Protein AF-A0A836US71-F1 (afdb_monomer)

Nearest PDB structures (foldseek):
  3jvd-assembly1_B  TM=5.290E-01  e=1.665E-01  Corynebacterium glutamicum
  1hyg-assembly1_A  TM=3.398E-01  e=1.198E-01  Methanocaldococcus jannaschii
  8c31-assembly1_A  TM=4.499E-01  e=1.125E+00  Thermus thermophilus HB27
  4ofo-assembly1_A  TM=4.612E-01  e=8.644E-01  Yersinia pestis
  4a5o-assembly2_D  TM=4.886E-01  e=2.480E+00  Pseudomonas aeruginosa PAO1

Structure (mmCIF, N/CA/C/O backbone):
data_AF-A0A836US71-F1
#
_entry.id   AF-A0A836US71-F1
#
loop_
_atom_site.group_PDB
_atom_site.id
_atom_site.type_symbol
_atom_site.label_atom_id
_atom_site.label_alt_id
_atom_site.label_comp_id
_atom_site.label_asym_id
_atom_site.label_entity_id
_atom_site.label_seq_id
_atom_site.pdbx_PDB_ins_code
_atom_site.Cartn_x
_atom_site.Cartn_y
_atom_site.Cartn_z
_atom_site.occupancy
_atom_site.B_iso_or_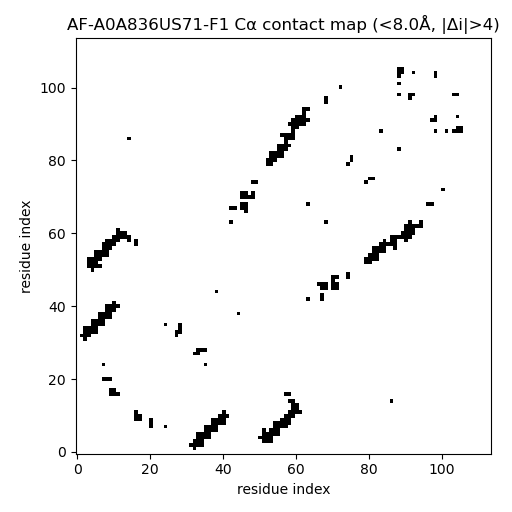equiv
_atom_site.auth_seq_id
_atom_site.auth_comp_id
_atom_site.auth_asym_id
_atom_site.auth_atom_id
_atom_site.pdbx_PDB_model_num
ATOM 1 N N . MET A 1 1 ? -22.535 -10.201 8.935 1.00 73.50 1 MET A N 1
ATOM 2 C CA . MET A 1 1 ? -21.265 -9.860 9.618 1.00 73.50 1 MET A CA 1
ATOM 3 C C . MET A 1 1 ? -20.934 -8.416 9.272 1.00 73.50 1 MET A C 1
ATOM 5 O O . MET A 1 1 ? -21.464 -7.938 8.276 1.00 73.50 1 MET A O 1
ATOM 9 N N . ALA A 1 2 ? -20.143 -7.710 10.081 1.00 91.62 2 ALA A N 1
ATOM 10 C CA . ALA A 1 2 ? -19.652 -6.391 9.674 1.00 91.62 2 ALA A CA 1
ATOM 11 C C . ALA A 1 2 ? -18.753 -6.539 8.432 1.00 91.62 2 ALA A C 1
ATOM 13 O O . ALA A 1 2 ? -18.036 -7.536 8.326 1.00 91.62 2 ALA A O 1
ATOM 14 N N . LYS A 1 3 ? -18.834 -5.591 7.489 1.00 97.19 3 LYS A N 1
ATOM 15 C CA . LYS A 1 3 ? -17.946 -5.553 6.317 1.00 97.19 3 LYS A CA 1
ATOM 16 C C . LYS A 1 3 ? -16.522 -5.201 6.758 1.00 97.19 3 LYS A C 1
ATOM 18 O O . LYS A 1 3 ? -16.352 -4.451 7.714 1.00 97.19 3 LYS A O 1
ATOM 23 N N . VAL A 1 4 ? -15.519 -5.729 6.062 1.00 98.25 4 VAL A N 1
ATOM 24 C CA . VAL A 1 4 ? -14.099 -5.453 6.337 1.00 98.25 4 VAL A CA 1
ATOM 25 C C . VAL A 1 4 ? -13.740 -4.083 5.765 1.00 98.25 4 VAL A C 1
ATOM 27 O O . VAL A 1 4 ? -13.843 -3.890 4.547 1.00 98.25 4 VAL A O 1
ATOM 30 N N . LYS A 1 5 ? -13.316 -3.131 6.608 1.00 98.62 5 LYS A N 1
ATOM 31 C CA . LYS A 1 5 ? -12.938 -1.794 6.132 1.00 98.62 5 LYS A CA 1
ATOM 32 C C . LYS A 1 5 ? -11.579 -1.866 5.437 1.00 98.62 5 LYS A C 1
ATOM 34 O O . LYS A 1 5 ? -10.580 -2.235 6.050 1.00 98.62 5 LYS A O 1
ATOM 39 N N . THR A 1 6 ? -11.534 -1.547 4.150 1.00 98.88 6 THR A N 1
ATOM 40 C CA . THR A 1 6 ? -10.381 -1.825 3.286 1.00 98.88 6 THR A CA 1
ATOM 41 C C . THR A 1 6 ? -9.955 -0.580 2.527 1.00 98.88 6 THR A C 1
ATOM 43 O O . THR A 1 6 ? -10.774 0.046 1.857 1.00 98.88 6 THR A O 1
ATOM 46 N N . LEU A 1 7 ? -8.666 -0.253 2.594 1.00 98.88 7 LEU A N 1
ATOM 47 C CA . LEU A 1 7 ? -8.058 0.768 1.747 1.00 9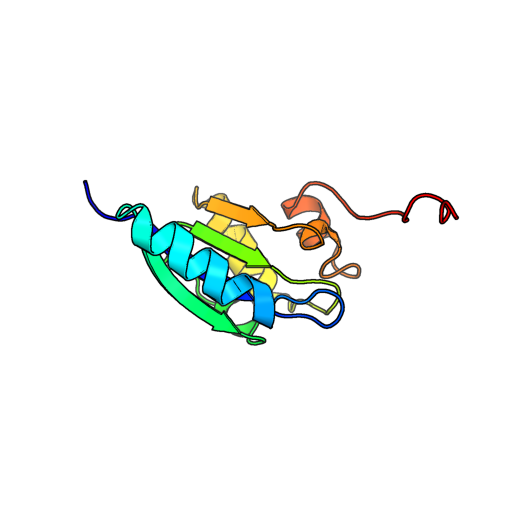8.88 7 LEU A CA 1
ATOM 48 C C . LEU A 1 7 ? -7.444 0.103 0.516 1.00 98.88 7 LEU A C 1
ATOM 50 O O . LEU A 1 7 ? -6.580 -0.767 0.644 1.00 98.88 7 LEU A O 1
ATOM 54 N N . VAL A 1 8 ? -7.864 0.522 -0.675 1.00 98.75 8 VAL A N 1
ATOM 55 C CA . VAL A 1 8 ? -7.261 0.101 -1.943 1.00 98.75 8 VAL A CA 1
ATOM 56 C C . VAL A 1 8 ? -6.327 1.201 -2.433 1.00 98.75 8 VAL A C 1
ATOM 58 O O . VAL A 1 8 ? -6.773 2.246 -2.905 1.00 98.75 8 VAL A O 1
ATOM 61 N N . PHE A 1 9 ? -5.025 0.956 -2.339 1.00 98.75 9 PHE A N 1
ATOM 62 C CA . PHE A 1 9 ? -3.972 1.881 -2.739 1.00 98.75 9 PHE A CA 1
ATOM 63 C C . PHE A 1 9 ? -3.459 1.538 -4.140 1.00 98.75 9 PHE A C 1
ATOM 65 O O . PHE A 1 9 ? -3.018 0.410 -4.381 1.00 98.75 9 PHE A O 1
ATOM 72 N N . GLY A 1 10 ? -3.469 2.520 -5.040 1.00 98.38 10 GLY A N 1
ATOM 73 C CA . GLY A 1 10 ? -2.785 2.461 -6.332 1.00 98.38 10 GLY A CA 1
ATOM 74 C C . GLY A 1 10 ? -1.722 3.552 -6.438 1.00 98.38 10 GLY A C 1
ATOM 75 O O . GLY A 1 10 ? -1.962 4.683 -6.033 1.00 98.38 10 GLY A O 1
ATOM 76 N N . GLY A 1 11 ? -0.544 3.241 -6.962 1.00 97.75 11 GLY A N 1
ATOM 77 C CA . GLY A 1 11 ? 0.450 4.268 -7.261 1.00 97.75 11 GLY A CA 1
ATOM 78 C C . GLY A 1 11 ? 1.741 3.719 -7.856 1.00 97.75 11 GLY A C 1
ATOM 79 O O . GLY A 1 11 ? 1.893 2.510 -8.054 1.00 97.75 11 GLY A O 1
ATOM 80 N N . GLY A 1 12 ? 2.702 4.609 -8.065 1.00 95.38 12 GLY A N 1
ATOM 81 C CA . GLY A 1 12 ? 4.034 4.262 -8.536 1.00 95.38 12 GLY A CA 1
ATOM 82 C C . GLY A 1 12 ? 4.125 4.164 -10.058 1.00 95.38 12 GLY A C 1
ATOM 83 O O . GLY A 1 12 ? 3.136 4.111 -10.784 1.00 95.38 12 GLY A O 1
ATOM 84 N N . GLU A 1 13 ? 5.360 4.152 -10.553 1.00 91.31 13 GLU A N 1
ATOM 85 C CA . GLU A 1 13 ? 5.644 4.547 -11.941 1.00 91.31 13 GLU A CA 1
ATOM 86 C C . GLU A 1 13 ? 5.626 3.396 -12.959 1.00 91.31 13 GLU A C 1
ATOM 88 O O . GLU A 1 13 ? 5.569 3.634 -14.163 1.00 91.31 13 GLU A O 1
ATOM 93 N N . ILE A 1 14 ? 5.740 2.145 -12.504 1.00 94.81 14 ILE A N 1
ATOM 94 C CA . ILE A 1 14 ? 6.105 1.022 -13.387 1.00 94.81 14 ILE A CA 1
ATOM 95 C C . ILE A 1 14 ? 4.895 0.243 -13.906 1.00 94.81 14 ILE A C 1
ATOM 97 O O . ILE A 1 14 ? 4.878 -0.160 -15.069 1.00 94.81 14 ILE A O 1
ATOM 101 N N . HIS A 1 15 ? 3.904 -0.015 -13.053 1.00 95.12 15 HIS A N 1
ATOM 102 C CA . HIS A 1 15 ? 2.761 -0.862 -13.393 1.00 95.12 15 HIS A CA 1
ATOM 103 C C . HIS A 1 15 ? 1.476 -0.051 -13.495 1.00 95.12 15 HIS A C 1
ATOM 105 O O . HIS A 1 15 ? 1.290 0.924 -12.774 1.00 95.12 15 HIS A O 1
ATOM 111 N N . ASP A 1 16 ? 0.576 -0.492 -14.377 1.00 96.69 16 ASP A N 1
ATOM 112 C CA . ASP A 1 16 ? -0.721 0.140 -14.631 1.00 96.69 16 ASP A CA 1
ATOM 113 C C . ASP A 1 16 ? -1.695 -0.070 -13.459 1.00 96.69 16 ASP A C 1
ATOM 115 O O . ASP A 1 16 ? -2.675 -0.812 -13.532 1.00 96.69 16 ASP A O 1
ATOM 119 N N . TRP A 1 17 ? -1.413 0.560 -12.322 1.00 97.00 17 TRP A N 1
ATOM 120 C CA . TRP A 1 17 ? -2.306 0.538 -11.173 1.00 97.00 17 TRP A CA 1
ATOM 121 C C . TRP A 1 17 ? -3.619 1.265 -11.475 1.00 97.00 17 TRP A C 1
ATOM 123 O O . TRP A 1 17 ? -4.663 0.834 -10.985 1.00 97.00 17 TRP A O 1
ATOM 133 N N . ALA A 1 18 ? -3.590 2.303 -12.315 1.00 97.31 18 ALA A N 1
ATOM 134 C CA . ALA A 1 18 ? -4.754 3.115 -12.659 1.00 97.31 18 ALA A CA 1
ATOM 135 C C . ALA A 1 18 ? -5.795 2.314 -13.456 1.00 97.31 18 ALA A C 1
ATOM 137 O O . ALA A 1 18 ? -6.993 2.439 -13.209 1.00 97.31 18 ALA A O 1
ATOM 138 N N . GLY A 1 19 ? -5.354 1.434 -14.360 1.00 97.38 19 GLY A N 1
ATOM 139 C CA . GLY A 1 19 ? -6.222 0.507 -15.083 1.00 97.38 19 GLY A CA 1
ATOM 140 C C . GLY A 1 19 ? -6.694 -0.693 -14.251 1.00 97.38 19 GLY A C 1
ATOM 141 O O . GLY A 1 19 ? -7.731 -1.292 -14.561 1.00 97.38 19 GLY A O 1
ATOM 142 N N . ILE A 1 20 ? -5.966 -1.056 -13.189 1.00 97.56 20 ILE A N 1
ATOM 143 C CA . ILE A 1 20 ? -6.273 -2.217 -12.336 1.00 97.56 20 ILE A CA 1
ATOM 144 C C . ILE A 1 20 ? -7.175 -1.860 -11.151 1.00 97.56 20 ILE A C 1
ATOM 146 O O . ILE A 1 20 ? -8.087 -2.629 -10.838 1.00 97.56 20 ILE A O 1
ATOM 150 N N . GLN A 1 21 ? -6.968 -0.714 -10.499 1.00 98.19 21 GLN A N 1
ATOM 151 C CA . GLN A 1 21 ? -7.697 -0.340 -9.284 1.00 98.19 21 GLN A CA 1
ATOM 152 C C . GLN A 1 21 ? -9.227 -0.328 -9.477 1.00 98.19 21 GLN A C 1
ATOM 154 O O . GLN A 1 21 ? -9.905 -0.924 -8.639 1.00 98.19 21 GLN A O 1
ATOM 159 N N . PRO A 1 22 ? -9.806 0.224 -10.567 1.00 98.38 22 PRO A N 1
ATOM 160 C CA . PRO A 1 22 ? -11.255 0.187 -10.774 1.00 98.38 22 PRO A CA 1
ATOM 161 C C . PRO A 1 22 ? -11.812 -1.238 -10.866 1.00 98.38 22 PRO A C 1
ATOM 163 O O . PRO A 1 22 ? -12.852 -1.530 -10.284 1.00 98.38 22 PRO A O 1
ATOM 166 N N . LYS A 1 23 ? -11.090 -2.151 -11.529 1.00 98.19 23 LYS A N 1
ATOM 167 C CA . LYS A 1 23 ? -11.492 -3.562 -11.667 1.00 98.19 23 LYS A CA 1
ATOM 168 C C . LYS A 1 23 ? -11.438 -4.296 -10.331 1.00 98.19 23 LYS A C 1
ATOM 170 O O . LYS A 1 23 ? -12.290 -5.134 -10.036 1.00 98.19 23 LYS A O 1
ATOM 175 N N . LEU A 1 24 ? -10.435 -3.978 -9.515 1.00 97.62 24 LEU A N 1
ATOM 176 C CA . LEU A 1 24 ? -10.313 -4.511 -8.165 1.00 97.62 24 LEU A CA 1
ATOM 177 C C . LEU A 1 24 ? -11.470 -4.025 -7.280 1.00 97.62 24 LEU A C 1
ATOM 179 O O . LEU A 1 24 ? -12.097 -4.838 -6.607 1.00 97.62 24 LEU A O 1
ATOM 183 N N . VAL A 1 25 ? -11.788 -2.729 -7.327 1.00 98.44 25 VAL A N 1
ATOM 184 C CA . VAL A 1 25 ? -12.917 -2.140 -6.591 1.00 98.44 25 VAL A CA 1
ATOM 185 C C . VAL A 1 25 ? -14.243 -2.756 -7.031 1.00 98.44 25 VAL A C 1
ATOM 187 O O . VAL A 1 25 ? -15.035 -3.141 -6.175 1.00 98.44 25 VAL A O 1
ATOM 190 N N . GLU A 1 26 ? -14.477 -2.915 -8.336 1.00 98.50 26 GLU A N 1
ATOM 191 C CA . GLU A 1 26 ? -15.672 -3.576 -8.874 1.00 98.50 26 GLU A CA 1
ATOM 192 C C . GLU A 1 26 ? -15.801 -5.009 -8.340 1.00 98.50 26 GLU A C 1
ATOM 194 O O . GLU A 1 26 ? -16.840 -5.386 -7.794 1.00 98.50 26 GLU A O 1
ATOM 199 N N . THR A 1 27 ? -14.713 -5.782 -8.413 1.00 98.06 27 THR A N 1
ATOM 200 C CA . THR A 1 27 ? -14.672 -7.174 -7.943 1.00 98.06 27 THR A CA 1
ATOM 201 C C . THR A 1 27 ? -14.959 -7.276 -6.442 1.00 98.06 27 THR A C 1
ATOM 203 O O . THR A 1 27 ? -15.770 -8.097 -6.016 1.00 98.06 27 THR A O 1
ATOM 206 N N . LEU A 1 28 ? -14.317 -6.435 -5.625 1.00 97.88 28 LEU A N 1
ATOM 207 C CA . LEU A 1 28 ? -14.492 -6.442 -4.169 1.00 97.88 28 LEU A CA 1
ATOM 208 C C . LEU A 1 28 ? -15.871 -5.926 -3.746 1.00 97.88 28 LEU A C 1
ATOM 210 O O . LEU A 1 28 ? -16.442 -6.431 -2.780 1.00 97.88 28 LEU A O 1
ATOM 214 N N . THR A 1 29 ? -16.432 -4.969 -4.486 1.00 98.00 29 THR A N 1
ATOM 215 C CA . THR A 1 29 ? -17.799 -4.481 -4.265 1.00 98.00 29 THR A CA 1
ATOM 216 C C . THR A 1 29 ? -18.815 -5.589 -4.533 1.00 98.00 29 THR A C 1
ATOM 218 O O . THR A 1 29 ? -19.711 -5.804 -3.719 1.00 98.00 29 THR A O 1
ATOM 221 N N . ALA A 1 30 ? -18.648 -6.342 -5.626 1.00 98.06 30 ALA A N 1
ATOM 222 C CA . ALA A 1 30 ? -19.533 -7.453 -5.981 1.00 98.06 30 ALA A CA 1
ATOM 223 C C . ALA A 1 30 ? -19.520 -8.596 -4.950 1.00 98.06 30 ALA A C 1
ATOM 225 O O . ALA A 1 30 ? -20.508 -9.316 -4.821 1.00 98.06 30 ALA A O 1
ATOM 226 N N . ALA A 1 31 ? -18.428 -8.755 -4.195 1.00 96.75 31 ALA A N 1
ATOM 227 C CA . ALA A 1 31 ? -18.338 -9.736 -3.115 1.00 96.75 31 ALA A CA 1
ATOM 228 C C . ALA A 1 31 ? -19.168 -9.365 -1.867 1.00 96.75 31 ALA A C 1
ATOM 230 O O . ALA A 1 31 ? -19.344 -10.210 -0.993 1.00 96.75 31 ALA A O 1
ATOM 231 N N . ASP A 1 32 ? -19.635 -8.114 -1.755 1.00 95.62 32 ASP A N 1
ATOM 232 C CA . ASP A 1 32 ? -20.461 -7.576 -0.657 1.00 95.62 32 ASP A CA 1
ATOM 233 C C . ASP A 1 32 ? -19.903 -7.797 0.771 1.00 95.62 32 ASP A C 1
ATOM 235 O O . ASP A 1 32 ? -20.604 -7.671 1.774 1.00 95.62 32 ASP A O 1
ATOM 239 N N . ALA A 1 33 ? -18.607 -8.086 0.887 1.00 97.56 33 ALA A N 1
ATOM 240 C CA . ALA A 1 33 ? -17.925 -8.345 2.157 1.00 97.56 33 ALA A CA 1
ATOM 241 C C . ALA A 1 33 ? -17.057 -7.169 2.637 1.00 97.56 33 ALA A C 1
ATOM 243 O O . ALA A 1 33 ? -16.601 -7.170 3.781 1.00 97.56 33 ALA A O 1
ATOM 244 N N . PHE A 1 34 ? -16.835 -6.166 1.784 1.00 98.31 34 PHE A N 1
ATOM 245 C CA . PHE A 1 34 ? -15.868 -5.095 2.011 1.00 98.31 34 PHE A CA 1
ATOM 246 C C . PHE A 1 34 ? -16.532 -3.716 1.978 1.00 98.31 34 PHE A C 1
ATOM 248 O O . PHE A 1 34 ? -17.436 -3.467 1.180 1.00 98.31 34 PHE A O 1
ATOM 255 N N . ASP A 1 35 ? -16.075 -2.829 2.858 1.00 98.44 35 ASP A N 1
ATOM 256 C CA . ASP A 1 35 ? -16.305 -1.385 2.778 1.00 98.44 35 ASP A CA 1
ATOM 257 C C . ASP A 1 35 ? -15.003 -0.755 2.270 1.00 98.44 35 ASP A C 1
ATOM 259 O O . ASP A 1 35 ? -13.957 -0.922 2.899 1.00 98.44 35 ASP A O 1
ATOM 263 N N . LEU A 1 36 ? -15.047 -0.118 1.102 1.00 98.69 36 LEU A N 1
ATOM 264 C CA . LEU A 1 36 ? -13.865 0.244 0.323 1.00 98.69 36 LEU A CA 1
ATOM 265 C C . LEU A 1 36 ? -13.659 1.756 0.318 1.00 98.69 36 LEU A C 1
ATOM 267 O O . LEU A 1 36 ? -14.537 2.487 -0.130 1.00 98.69 36 LEU A O 1
ATOM 271 N N . ASP A 1 37 ? -12.464 2.192 0.704 1.00 98.75 37 ASP A N 1
ATOM 272 C CA . ASP A 1 37 ? -11.936 3.502 0.323 1.00 98.75 37 ASP A CA 1
ATOM 273 C C . ASP A 1 37 ? -10.792 3.305 -0.681 1.00 98.75 37 ASP A C 1
ATOM 275 O O . ASP A 1 37 ? -10.118 2.269 -0.697 1.00 98.75 37 ASP A O 1
ATOM 279 N N . THR A 1 38 ? -10.557 4.299 -1.532 1.00 98.69 38 THR A N 1
ATOM 280 C CA . THR A 1 38 ? -9.478 4.273 -2.527 1.00 98.69 38 THR A CA 1
ATOM 281 C C . THR A 1 38 ? -8.549 5.455 -2.337 1.00 98.69 38 THR A C 1
ATOM 283 O O . THR A 1 38 ? -9.010 6.572 -2.109 1.00 98.69 38 THR A O 1
ATOM 286 N N . VAL A 1 39 ? -7.254 5.229 -2.527 1.00 98.44 39 VAL A N 1
ATOM 287 C CA . VAL A 1 39 ? -6.245 6.287 -2.598 1.00 98.44 39 VAL A CA 1
ATOM 288 C C . VAL A 1 39 ? -5.336 6.050 -3.800 1.00 98.44 39 VAL A C 1
ATOM 290 O O . VAL A 1 39 ? -5.132 4.905 -4.218 1.00 98.44 39 VAL A O 1
ATOM 293 N N . GLN A 1 40 ? -4.842 7.138 -4.383 1.00 98.12 40 GLN A N 1
ATOM 294 C CA . GLN A 1 40 ? -4.004 7.127 -5.573 1.00 98.12 40 GLN A CA 1
ATOM 295 C C . GLN A 1 40 ? -2.811 8.056 -5.369 1.00 98.12 40 GLN A C 1
ATOM 297 O O . GLN A 1 40 ? -3.023 9.211 -5.014 1.00 98.12 40 GLN A O 1
ATOM 302 N N . GLU A 1 41 ? -1.589 7.561 -5.583 1.00 97.25 41 GLU A N 1
ATOM 303 C CA . GLU A 1 41 ? -0.336 8.349 -5.558 1.00 97.25 41 GLU A CA 1
ATOM 304 C C . GLU A 1 41 ? -0.088 9.172 -4.271 1.00 97.25 41 GLU A C 1
ATOM 306 O O . GLU A 1 41 ? 0.773 10.048 -4.243 1.00 97.25 41 GLU A O 1
ATOM 311 N N . ASP A 1 42 ? -0.809 8.887 -3.182 1.00 97.88 42 ASP A N 1
ATOM 312 C CA . ASP A 1 42 ? -0.704 9.617 -1.917 1.00 97.88 42 ASP A CA 1
ATOM 313 C C . ASP A 1 42 ? -0.244 8.692 -0.788 1.00 97.88 42 ASP A C 1
ATOM 315 O O . ASP A 1 42 ? -1.038 8.096 -0.054 1.00 97.88 42 ASP A O 1
ATOM 319 N N . LEU A 1 43 ? 1.079 8.572 -0.649 1.00 98.38 43 LEU A N 1
ATOM 320 C CA . LEU A 1 43 ? 1.711 7.782 0.407 1.00 98.38 43 LEU A CA 1
ATOM 321 C C . LEU A 1 43 ? 1.426 8.319 1.816 1.00 98.38 43 LEU A C 1
ATOM 323 O O . LEU A 1 43 ? 1.620 7.576 2.780 1.00 98.38 43 LEU A O 1
ATOM 327 N N . ASP A 1 44 ? 0.927 9.549 1.981 1.00 98.44 44 ASP A N 1
ATOM 328 C CA . ASP A 1 44 ? 0.571 10.060 3.306 1.00 98.44 44 ASP A CA 1
ATOM 329 C C . ASP A 1 44 ? -0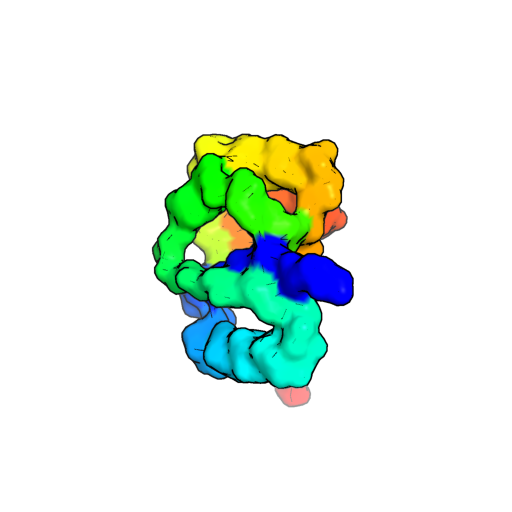.645 9.350 3.904 1.00 98.44 44 ASP A C 1
ATOM 331 O O . ASP A 1 44 ? -0.780 9.308 5.129 1.00 98.44 44 ASP A O 1
ATOM 335 N N . ALA A 1 45 ? -1.439 8.646 3.091 1.00 98.44 45 ALA A N 1
ATOM 336 C CA . ALA A 1 45 ? -2.436 7.706 3.596 1.00 98.44 45 ALA A CA 1
ATOM 337 C C . ALA A 1 45 ? -1.826 6.603 4.486 1.00 98.44 45 ALA A C 1
ATOM 339 O O . ALA A 1 45 ? -2.483 6.125 5.411 1.00 98.44 45 ALA A O 1
ATOM 340 N N . LEU A 1 46 ? -0.552 6.234 4.281 1.00 98.56 46 LEU A N 1
ATOM 341 C CA . LEU A 1 46 ? 0.141 5.260 5.133 1.00 98.56 46 LEU A CA 1
ATOM 342 C C . LEU A 1 46 ? 0.445 5.807 6.533 1.00 98.56 46 LEU A C 1
ATOM 344 O O . LEU A 1 46 ? 0.663 5.020 7.450 1.00 98.56 46 LEU A O 1
ATOM 348 N N . LYS A 1 47 ? 0.432 7.132 6.737 1.00 98.56 47 LYS A N 1
ATOM 349 C CA . LYS A 1 47 ? 0.679 7.738 8.055 1.00 98.56 47 LYS A CA 1
ATOM 350 C C . LYS A 1 47 ? -0.452 7.452 9.042 1.00 98.56 47 LYS A C 1
ATOM 352 O O . LYS A 1 47 ? -0.199 7.408 10.245 1.00 98.56 47 LYS A O 1
ATOM 357 N N . ASN A 1 48 ? -1.676 7.197 8.571 1.00 97.69 48 ASN A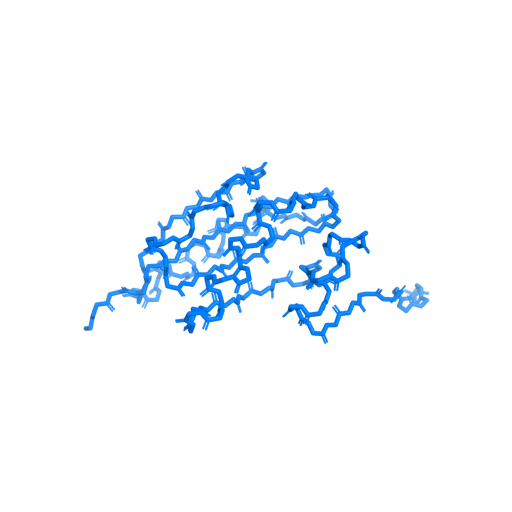 N 1
ATOM 358 C CA . ASN A 1 48 ? -2.807 6.853 9.432 1.00 97.69 48 ASN A CA 1
ATOM 359 C C . ASN A 1 48 ? -3.731 5.803 8.799 1.00 97.69 48 ASN A C 1
ATOM 361 O O . ASN A 1 48 ? -4.663 6.128 8.068 1.00 97.69 48 ASN A O 1
ATOM 365 N N . LEU A 1 49 ? -3.526 4.543 9.184 1.00 98.56 49 LEU A N 1
ATOM 366 C CA . LEU A 1 49 ? -4.339 3.406 8.741 1.00 98.56 49 LEU A CA 1
ATOM 367 C C . LEU A 1 49 ? -5.365 2.940 9.791 1.00 98.56 49 LEU A C 1
ATOM 369 O O . LEU A 1 49 ? -5.992 1.896 9.629 1.00 98.56 49 LEU A O 1
ATOM 373 N N . SER A 1 50 ? -5.546 3.686 10.887 1.00 97.88 50 SER A N 1
ATOM 374 C CA . SER A 1 50 ? -6.308 3.232 12.065 1.00 97.88 50 SER A CA 1
ATOM 375 C C . SER A 1 50 ? -7.769 2.854 11.784 1.00 97.88 50 SER A C 1
ATOM 377 O O . SER A 1 50 ? -8.306 1.977 12.462 1.00 97.88 50 SER A O 1
ATOM 379 N N . ALA A 1 51 ? -8.392 3.470 10.775 1.00 97.94 51 ALA A N 1
ATOM 380 C CA . ALA A 1 51 ? -9.761 3.177 10.357 1.00 97.94 51 ALA A CA 1
ATOM 381 C C . ALA A 1 51 ? -9.898 1.864 9.567 1.00 97.94 51 ALA A C 1
ATOM 383 O O . ALA A 1 51 ? -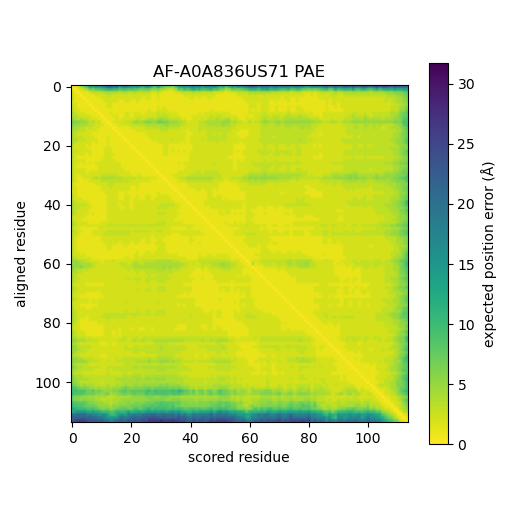11.006 1.352 9.437 1.00 97.94 51 ALA A O 1
ATOM 384 N N . TYR A 1 52 ? -8.799 1.321 9.039 1.00 98.75 52 TYR A N 1
ATOM 385 C CA . TYR A 1 52 ? -8.816 0.182 8.128 1.00 98.75 52 TYR A CA 1
ATOM 386 C C . TYR A 1 52 ? -8.448 -1.120 8.835 1.00 98.75 52 TYR A C 1
ATOM 388 O O . TYR A 1 52 ? -7.659 -1.158 9.785 1.00 98.75 52 TYR A O 1
ATOM 396 N N . ASP A 1 53 ? -9.016 -2.209 8.338 1.00 98.69 53 ASP A N 1
ATOM 397 C CA . ASP A 1 53 ? -8.691 -3.586 8.696 1.00 98.69 53 ASP A CA 1
ATOM 398 C C . ASP A 1 53 ? -7.683 -4.198 7.724 1.00 98.69 53 ASP A C 1
ATOM 400 O O . ASP A 1 53 ? -6.829 -4.983 8.140 1.00 98.69 53 ASP A O 1
ATOM 404 N N . VAL A 1 54 ? -7.769 -3.818 6.445 1.00 98.75 54 VAL A N 1
ATOM 405 C CA . VAL A 1 54 ? -6.920 -4.326 5.363 1.00 98.75 54 VAL A CA 1
ATOM 406 C C . VAL A 1 54 ? -6.428 -3.184 4.472 1.00 98.75 54 VAL A C 1
ATOM 408 O O . VAL A 1 54 ? -7.178 -2.267 4.140 1.00 98.75 54 VAL A O 1
ATOM 411 N N . LEU A 1 55 ? -5.168 -3.275 4.052 1.00 98.81 55 LEU A N 1
ATOM 412 C CA . LEU A 1 55 ? -4.557 -2.458 3.015 1.00 98.81 55 LEU A CA 1
ATOM 413 C C . LEU A 1 55 ? -4.258 -3.364 1.822 1.00 98.81 55 LEU A C 1
ATOM 415 O O . LEU A 1 55 ? -3.474 -4.310 1.938 1.00 98.81 55 LEU A O 1
ATOM 419 N N . ILE A 1 56 ? -4.862 -3.061 0.676 1.00 98.69 56 ILE A N 1
ATOM 420 C CA . ILE A 1 56 ? -4.486 -3.651 -0.606 1.00 98.69 56 ILE A CA 1
ATOM 421 C C . ILE A 1 56 ? -3.560 -2.665 -1.308 1.00 98.69 56 ILE A C 1
ATOM 423 O O . ILE A 1 56 ? -3.965 -1.548 -1.617 1.00 98.69 56 ILE A O 1
ATOM 427 N N . PHE A 1 57 ? -2.314 -3.071 -1.528 1.00 98.44 57 PHE A N 1
ATOM 428 C CA . PHE A 1 57 ? -1.230 -2.190 -1.937 1.00 98.44 57 PHE A CA 1
ATOM 429 C C . PHE A 1 57 ? -0.708 -2.575 -3.322 1.00 98.44 57 PHE A C 1
ATOM 431 O O . PHE A 1 57 ? -0.028 -3.592 -3.486 1.00 98.44 57 PHE A O 1
ATOM 438 N N . HIS A 1 58 ? -1.031 -1.758 -4.324 1.00 98.12 58 HIS A N 1
ATOM 439 C CA . HIS A 1 58 ? -0.473 -1.843 -5.669 1.00 98.12 58 HIS A CA 1
ATOM 440 C C . HIS A 1 58 ? 0.413 -0.620 -5.908 1.00 98.12 58 HIS A C 1
ATOM 442 O O . HIS A 1 58 ? -0.051 0.423 -6.359 1.00 98.12 58 HIS A O 1
ATOM 448 N N . TYR A 1 59 ? 1.686 -0.761 -5.547 1.00 97.81 59 TYR A N 1
ATOM 449 C CA . TYR A 1 59 ? 2.712 0.264 -5.704 1.00 97.81 59 TYR A CA 1
ATOM 450 C C . TYR A 1 59 ? 3.994 -0.376 -6.223 1.00 97.81 59 TYR A C 1
ATOM 452 O O . TYR A 1 59 ? 4.193 -1.583 -6.085 1.00 97.81 59 TYR A O 1
ATOM 460 N N . THR A 1 60 ? 4.881 0.390 -6.846 1.00 95.50 60 THR A N 1
ATOM 461 C CA . THR A 1 60 ? 6.167 -0.118 -7.346 1.00 95.50 60 THR A CA 1
ATOM 462 C C . THR A 1 60 ? 7.201 0.992 -7.307 1.00 95.50 60 THR A C 1
ATOM 464 O O . THR A 1 60 ? 6.852 2.143 -7.545 1.00 95.50 60 THR A O 1
ATOM 467 N N . VAL A 1 61 ? 8.458 0.641 -7.008 1.00 94.12 61 VAL A N 1
ATOM 468 C CA . VAL A 1 61 ? 9.575 1.578 -6.781 1.00 94.12 61 VAL A CA 1
ATOM 469 C C . VAL A 1 61 ? 9.264 2.644 -5.711 1.00 94.12 61 VAL A C 1
ATOM 471 O O . VAL A 1 61 ? 8.604 2.318 -4.726 1.00 94.12 61 VAL A O 1
ATOM 474 N N . GLY A 1 62 ? 9.806 3.861 -5.836 1.00 95.31 62 GLY A N 1
ATOM 475 C CA . GLY A 1 62 ? 9.585 4.991 -4.928 1.00 95.31 62 GLY A CA 1
ATOM 476 C C . GLY A 1 62 ? 10.379 4.956 -3.620 1.00 95.31 62 GLY A C 1
ATOM 477 O O . GLY A 1 62 ? 11.177 4.051 -3.365 1.00 95.31 62 GLY A O 1
ATOM 478 N N . GLU A 1 63 ? 10.121 5.957 -2.779 1.00 97.12 63 GLU A N 1
ATOM 479 C CA . GLU A 1 63 ? 10.688 6.112 -1.437 1.00 97.12 63 GLU A CA 1
ATOM 480 C C . GLU A 1 63 ? 9.564 6.186 -0.401 1.00 97.12 63 GLU A C 1
ATOM 482 O O . GLU A 1 63 ? 8.516 6.779 -0.654 1.00 97.12 63 GLU A O 1
ATOM 487 N N . ILE A 1 64 ? 9.785 5.575 0.762 1.00 97.94 64 ILE A N 1
ATOM 488 C CA . ILE A 1 64 ? 8.887 5.658 1.913 1.00 97.94 64 ILE A CA 1
ATOM 489 C C . ILE A 1 6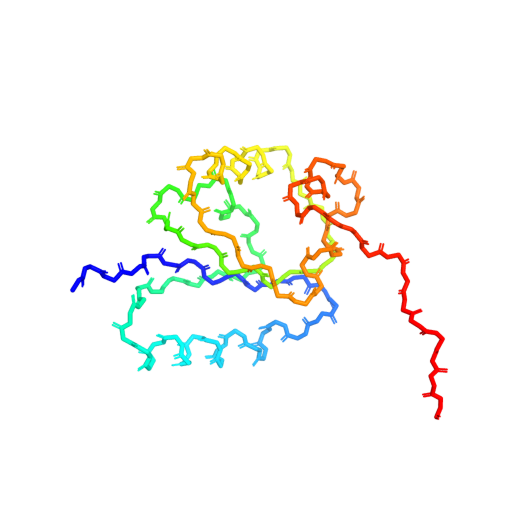4 ? 9.588 6.463 3.001 1.00 97.94 64 ILE A C 1
ATOM 491 O O . ILE A 1 64 ? 10.768 6.258 3.283 1.00 97.94 64 ILE A O 1
ATOM 495 N N . SER A 1 65 ? 8.876 7.400 3.615 1.00 98.44 65 SER A N 1
ATOM 496 C CA . SER A 1 65 ? 9.409 8.120 4.772 1.00 98.44 65 SER A CA 1
ATOM 497 C C . SER A 1 65 ? 9.363 7.249 6.032 1.00 98.44 65 SER A C 1
ATOM 499 O O . SER A 1 65 ? 8.535 6.344 6.152 1.00 98.44 65 SER A O 1
ATOM 501 N N . ASN A 1 66 ? 10.200 7.575 7.024 1.00 98.25 66 ASN A N 1
ATOM 502 C CA . ASN A 1 66 ? 10.181 6.894 8.325 1.00 98.25 66 ASN A CA 1
ATOM 503 C C . ASN A 1 66 ? 8.785 6.915 8.968 1.00 98.25 66 ASN A C 1
ATOM 505 O O . ASN A 1 66 ? 8.345 5.909 9.505 1.00 98.25 66 ASN A O 1
ATOM 509 N N . GLU A 1 67 ? 8.067 8.037 8.881 1.00 98.50 67 GLU A N 1
ATOM 510 C CA . GLU A 1 67 ? 6.727 8.174 9.460 1.00 98.50 67 GLU A CA 1
ATOM 511 C C . GLU A 1 67 ? 5.712 7.223 8.805 1.00 98.50 67 GLU A C 1
ATOM 513 O O . GLU A 1 67 ? 4.986 6.512 9.503 1.00 98.50 67 GLU A O 1
ATOM 518 N N . GLN A 1 68 ? 5.695 7.170 7.468 1.00 98.62 68 GLN A N 1
ATOM 519 C CA . GLN A 1 68 ? 4.822 6.275 6.700 1.00 98.62 68 GLN A CA 1
ATOM 520 C C . GLN A 1 68 ? 5.135 4.803 7.007 1.00 98.62 68 GLN A C 1
ATOM 522 O O . GLN A 1 68 ? 4.230 4.019 7.298 1.00 98.62 68 GLN A O 1
ATOM 527 N N . ARG A 1 69 ? 6.421 4.429 7.001 1.00 98.19 69 ARG A N 1
ATOM 528 C CA . ARG A 1 69 ? 6.869 3.062 7.287 1.00 98.19 69 ARG A CA 1
ATOM 529 C C . ARG A 1 69 ? 6.555 2.642 8.720 1.00 98.19 69 ARG A C 1
ATOM 531 O O . ARG A 1 69 ? 6.045 1.545 8.936 1.00 98.19 69 ARG A O 1
ATOM 538 N N . ASP A 1 70 ? 6.859 3.488 9.699 1.00 98.12 70 ASP A N 1
ATOM 539 C CA . ASP A 1 70 ? 6.664 3.164 11.111 1.00 98.12 70 ASP A CA 1
ATOM 540 C C . ASP A 1 70 ? 5.174 3.023 11.442 1.00 98.12 70 ASP A C 1
ATOM 542 O O . ASP A 1 70 ? 4.803 2.161 12.240 1.00 98.12 70 ASP A O 1
ATOM 546 N N . SER A 1 71 ? 4.314 3.837 10.819 1.00 98.50 71 SER A N 1
ATOM 547 C CA . SER A 1 71 ? 2.860 3.708 10.953 1.00 98.50 71 SER A CA 1
ATOM 548 C C . SER A 1 71 ? 2.352 2.402 10.337 1.00 98.50 71 SER A C 1
ATOM 550 O O . SER A 1 71 ? 1.665 1.640 11.022 1.00 98.50 71 SER A O 1
ATOM 552 N N . LEU A 1 72 ? 2.778 2.070 9.111 1.00 98.44 72 LEU A N 1
ATOM 553 C CA . LEU A 1 72 ? 2.456 0.794 8.465 1.00 98.44 72 LEU A CA 1
ATOM 554 C C . LEU A 1 72 ? 2.915 -0.404 9.313 1.00 98.44 72 LEU A C 1
ATOM 556 O O . LEU A 1 72 ? 2.132 -1.315 9.573 1.00 98.44 72 LEU A O 1
ATOM 560 N N . SER A 1 73 ? 4.158 -0.386 9.796 1.00 97.69 73 SER A N 1
ATOM 561 C CA . SER A 1 73 ? 4.735 -1.456 10.618 1.00 97.69 73 SER A CA 1
ATOM 562 C C . SER A 1 73 ? 3.965 -1.659 11.927 1.00 97.69 73 SER A C 1
ATOM 564 O O . SER A 1 73 ? 3.571 -2.781 12.251 1.00 97.69 73 SER A O 1
ATOM 566 N N . LYS A 1 74 ? 3.656 -0.574 12.654 1.00 98.19 74 LYS A N 1
ATOM 567 C CA . LYS A 1 74 ? 2.843 -0.633 13.883 1.00 98.19 74 LYS A CA 1
ATOM 568 C C . LYS A 1 74 ? 1.432 -1.143 13.615 1.00 98.19 74 LYS A C 1
ATOM 570 O O . LYS A 1 74 ? 0.913 -1.936 14.398 1.00 98.19 74 LYS A O 1
ATOM 575 N N . TRP A 1 75 ? 0.814 -0.695 12.525 1.00 98.62 75 TRP A N 1
ATOM 576 C CA . TRP A 1 75 ? -0.525 -1.119 12.135 1.00 98.62 75 TRP A CA 1
ATOM 577 C C . TRP A 1 75 ? -0.573 -2.627 11.845 1.00 98.62 75 TRP A C 1
ATOM 579 O O . TRP A 1 75 ? -1.442 -3.318 12.376 1.00 98.62 75 TRP A O 1
ATOM 589 N N . LEU A 1 76 ? 0.414 -3.169 11.121 1.00 97.62 76 LEU A N 1
ATOM 590 C CA . LEU A 1 76 ? 0.534 -4.613 10.877 1.00 97.62 76 LEU A CA 1
ATOM 591 C C . LEU A 1 76 ? 0.840 -5.412 12.142 1.00 97.62 76 LEU A C 1
ATOM 593 O O . LEU A 1 76 ? 0.209 -6.441 12.380 1.00 97.62 76 LEU A O 1
ATOM 597 N N . ALA A 1 77 ? 1.741 -4.919 12.995 1.00 97.06 77 ALA A N 1
ATOM 598 C CA . ALA A 1 77 ? 2.020 -5.535 14.292 1.00 97.06 77 ALA A CA 1
ATOM 599 C C . ALA A 1 77 ? 0.771 -5.599 15.197 1.00 97.06 77 ALA A C 1
ATOM 601 O O . ALA A 1 77 ? 0.678 -6.469 16.060 1.00 97.06 77 ALA A O 1
ATOM 602 N N . GLY A 1 78 ? -0.210 -4.718 14.970 1.00 97.81 78 GLY A N 1
ATOM 603 C CA . GLY A 1 78 ? -1.528 -4.738 15.607 1.00 97.81 78 GLY A CA 1
ATOM 604 C C . GLY A 1 78 ? -2.492 -5.820 15.096 1.00 97.81 78 GLY A C 1
ATOM 605 O O . GLY A 1 78 ? -3.631 -5.863 15.554 1.00 97.81 78 GLY A O 1
ATOM 606 N N . GLY A 1 79 ? -2.070 -6.685 14.167 1.00 97.88 79 GLY A N 1
ATOM 607 C CA . GLY A 1 79 ? -2.874 -7.796 13.642 1.00 97.88 79 GLY A CA 1
ATOM 608 C C . GLY A 1 79 ? -3.721 -7.449 12.415 1.00 97.88 79 GLY A C 1
ATOM 609 O O . GLY A 1 79 ? -4.714 -8.123 12.144 1.00 97.88 79 GLY A O 1
ATOM 610 N N . LYS A 1 80 ? -3.359 -6.387 11.692 1.00 98.38 80 LYS A N 1
ATOM 611 C CA . LYS A 1 80 ? -4.072 -5.912 10.501 1.00 98.38 80 LYS A CA 1
ATOM 612 C C . LYS A 1 80 ? -3.575 -6.587 9.219 1.00 98.38 80 LYS A C 1
ATOM 614 O O . LYS A 1 80 ? -2.499 -7.181 9.196 1.00 98.38 80 LYS A O 1
ATOM 619 N N . GLY A 1 81 ? -4.377 -6.536 8.156 1.00 98.00 81 GLY A N 1
ATOM 620 C CA . GLY A 1 81 ? -4.118 -7.273 6.916 1.00 98.00 81 GLY A CA 1
ATOM 621 C C . GLY A 1 81 ? -3.355 -6.473 5.858 1.00 98.00 81 GLY A C 1
ATOM 622 O O . GLY A 1 81 ? -3.745 -5.361 5.515 1.00 98.00 81 GLY A O 1
ATOM 623 N N . PHE A 1 82 ? -2.325 -7.071 5.260 1.00 97.88 82 PHE A N 1
ATOM 624 C CA . PHE A 1 82 ? -1.611 -6.516 4.105 1.00 97.88 82 PHE A CA 1
ATOM 625 C C . PHE A 1 82 ? -1.749 -7.428 2.890 1.00 97.88 82 PHE A C 1
ATOM 627 O O . PHE A 1 82 ? -1.457 -8.621 2.973 1.00 97.88 82 PHE A O 1
ATOM 634 N N . VAL A 1 83 ? -2.150 -6.864 1.753 1.00 97.81 83 VAL A N 1
ATOM 635 C CA . VAL A 1 83 ? -2.213 -7.568 0.469 1.00 97.81 83 VAL A CA 1
ATOM 636 C C . VAL A 1 83 ? -1.393 -6.791 -0.552 1.00 97.81 83 VAL A C 1
ATOM 638 O O . VAL A 1 83 ? -1.871 -5.823 -1.139 1.00 97.81 83 VAL A O 1
ATOM 641 N N . GLY A 1 84 ? -0.148 -7.212 -0.768 1.00 96.44 84 GLY A N 1
ATOM 642 C CA . GLY A 1 84 ? 0.696 -6.674 -1.833 1.00 96.44 84 GLY A CA 1
ATOM 643 C C . GLY A 1 84 ? 0.334 -7.280 -3.189 1.00 96.44 84 GLY A C 1
ATOM 644 O O . GLY A 1 84 ? 0.217 -8.500 -3.314 1.00 96.44 84 GLY A O 1
ATOM 645 N N . ILE A 1 85 ? 0.180 -6.444 -4.215 1.00 96.38 85 ILE A N 1
ATOM 646 C CA . ILE A 1 85 ? -0.091 -6.886 -5.587 1.00 96.38 85 ILE A CA 1
ATOM 647 C C . ILE A 1 85 ? 1.185 -6.773 -6.417 1.00 96.38 85 ILE A C 1
ATOM 649 O O . ILE A 1 85 ? 1.769 -5.697 -6.530 1.00 96.38 85 ILE A O 1
ATOM 653 N N . HIS A 1 86 ? 1.576 -7.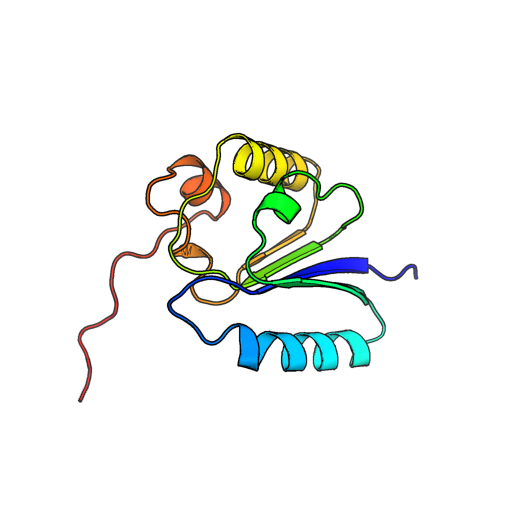886 -7.044 1.00 94.19 86 HIS A N 1
ATOM 654 C CA . HIS A 1 86 ? 2.648 -7.941 -8.038 1.00 94.19 86 HIS A CA 1
ATOM 655 C C . HIS A 1 86 ? 3.974 -7.334 -7.538 1.00 94.19 86 HIS A C 1
ATOM 657 O O . HIS A 1 86 ? 4.661 -7.950 -6.724 1.00 94.19 86 HIS A O 1
ATOM 663 N N . SER A 1 87 ? 4.318 -6.135 -8.004 1.00 93.88 87 SER A N 1
ATOM 664 C CA . SER A 1 87 ? 5.581 -5.447 -7.727 1.00 93.88 87 SER A CA 1
ATOM 665 C C . SER A 1 87 ? 5.571 -4.633 -6.428 1.00 93.88 87 SER A C 1
ATOM 667 O O . SER A 1 87 ? 6.510 -3.889 -6.166 1.00 93.88 87 SER A O 1
ATOM 669 N N . ALA A 1 88 ? 4.576 -4.832 -5.556 1.00 95.56 88 ALA A N 1
ATOM 670 C CA . ALA A 1 88 ? 4.576 -4.284 -4.196 1.00 95.56 88 ALA A CA 1
ATOM 671 C C . ALA A 1 88 ? 5.826 -4.687 -3.384 1.00 95.56 88 ALA A C 1
ATOM 673 O O . ALA A 1 88 ? 6.336 -3.903 -2.589 1.00 95.56 88 ALA A O 1
ATOM 674 N N . ALA A 1 89 ? 6.365 -5.892 -3.608 1.00 93.56 89 ALA A N 1
ATOM 675 C CA . ALA A 1 89 ? 7.622 -6.339 -2.991 1.00 93.56 89 ALA A CA 1
ATOM 676 C C . ALA A 1 89 ? 8.887 -5.730 -3.636 1.00 93.56 89 ALA A C 1
ATOM 678 O O . ALA A 1 89 ? 10.004 -5.973 -3.181 1.00 93.56 89 ALA A O 1
ATOM 679 N N . ASP A 1 90 ? 8.721 -4.959 -4.710 1.00 94.88 90 ASP A N 1
ATOM 680 C CA . ASP A 1 90 ? 9.764 -4.179 -5.380 1.00 94.88 90 ASP A CA 1
ATOM 681 C C . ASP A 1 90 ? 9.667 -2.671 -5.049 1.00 94.88 90 ASP A C 1
ATOM 683 O O . ASP A 1 90 ? 10.394 -1.841 -5.603 1.00 94.88 90 ASP A O 1
ATOM 687 N N . SER A 1 91 ? 8.762 -2.291 -4.143 1.00 95.81 91 SER A N 1
ATOM 688 C CA . 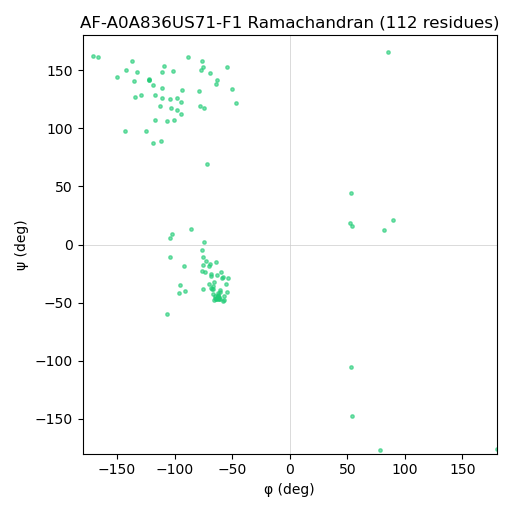SER A 1 91 ? 8.650 -0.927 -3.625 1.00 95.81 91 SER A CA 1
ATOM 689 C C . SER A 1 91 ? 9.757 -0.603 -2.623 1.00 95.81 91 SER A C 1
ATOM 691 O O . SER A 1 91 ? 10.277 -1.483 -1.937 1.00 95.81 91 SER A O 1
ATOM 693 N N . PHE A 1 92 ? 10.097 0.684 -2.526 1.00 96.56 92 PHE A N 1
ATOM 694 C CA . PHE A 1 92 ? 10.933 1.236 -1.451 1.00 96.56 92 PHE A CA 1
ATOM 695 C C . PHE A 1 92 ? 12.275 0.516 -1.252 1.00 96.56 92 PHE A C 1
ATOM 697 O O . PHE A 1 92 ? 12.700 0.244 -0.133 1.00 96.56 92 PHE A O 1
ATOM 704 N N . ARG A 1 93 ? 12.980 0.210 -2.349 1.00 93.12 93 ARG A N 1
ATOM 705 C CA . ARG A 1 93 ? 14.216 -0.604 -2.349 1.00 93.12 93 ARG A CA 1
ATOM 706 C C . ARG A 1 93 ? 15.312 -0.104 -1.397 1.00 93.12 93 ARG A C 1
ATOM 708 O O . ARG A 1 93 ? 16.130 -0.908 -0.943 1.00 93.12 93 ARG A O 1
ATOM 715 N N . GLY A 1 94 ? 15.341 1.206 -1.137 1.00 94.56 94 GLY A N 1
ATOM 716 C CA . GLY A 1 94 ? 16.279 1.858 -0.221 1.00 94.56 94 GLY A CA 1
ATOM 717 C C . GLY A 1 94 ? 15.974 1.642 1.265 1.00 94.56 94 GLY A C 1
ATOM 718 O O . GLY A 1 94 ? 16.825 1.946 2.095 1.00 94.56 94 GLY A O 1
ATOM 719 N N . ASP A 1 95 ? 14.805 1.093 1.602 1.00 96.75 95 ASP A N 1
ATOM 720 C CA . ASP A 1 95 ? 14.358 0.891 2.976 1.00 96.75 95 ASP A CA 1
ATOM 721 C C . ASP A 1 95 ? 14.430 -0.605 3.367 1.00 96.75 95 ASP A C 1
ATOM 723 O O . ASP A 1 95 ? 13.635 -1.428 2.893 1.00 96.75 95 ASP A O 1
ATOM 727 N N . PRO A 1 96 ? 15.406 -1.014 4.200 1.00 94.38 96 PRO A N 1
ATOM 728 C CA . PRO A 1 96 ? 15.559 -2.412 4.603 1.00 94.38 96 PRO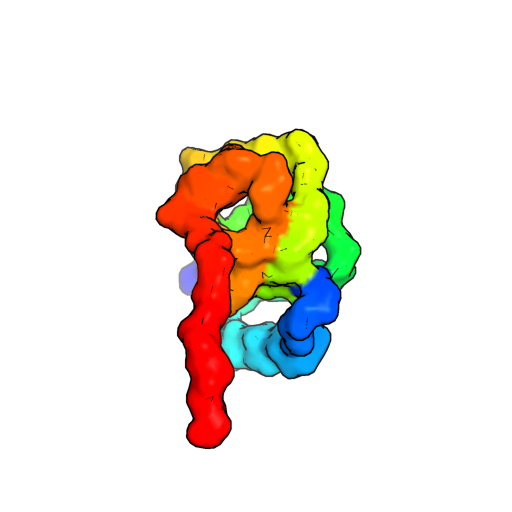 A CA 1
ATOM 729 C C . PRO A 1 96 ? 14.422 -2.900 5.510 1.00 94.38 96 PRO A C 1
ATOM 731 O O . PRO A 1 96 ? 14.109 -4.091 5.506 1.00 94.38 96 PRO A O 1
ATOM 734 N N . ASP A 1 97 ? 13.785 -2.004 6.257 1.00 94.62 97 ASP A N 1
ATOM 735 C CA . ASP A 1 97 ? 12.728 -2.346 7.201 1.00 94.62 97 ASP A CA 1
ATOM 736 C C . ASP A 1 97 ? 11.422 -2.658 6.462 1.00 94.62 97 ASP A C 1
ATOM 738 O O . ASP A 1 97 ? 10.746 -3.630 6.799 1.00 94.62 97 ASP A O 1
ATOM 742 N N . PHE A 1 98 ? 11.109 -1.930 5.386 1.00 95.38 98 PHE A N 1
ATOM 743 C CA . PHE A 1 98 ? 10.014 -2.286 4.485 1.00 95.38 98 PHE A CA 1
ATOM 744 C C . PHE A 1 98 ? 10.253 -3.643 3.808 1.00 95.38 98 PHE A C 1
ATOM 746 O O . PHE A 1 98 ? 9.351 -4.479 3.755 1.00 95.38 98 PHE A O 1
ATOM 753 N N . ARG A 1 99 ? 11.479 -3.916 3.341 1.00 93.50 99 ARG A N 1
ATOM 754 C CA . ARG A 1 99 ? 11.830 -5.224 2.752 1.00 93.50 99 ARG A CA 1
ATOM 755 C C . ARG A 1 99 ? 11.641 -6.370 3.746 1.00 93.50 99 ARG A C 1
ATOM 757 O O . ARG A 1 99 ? 11.132 -7.425 3.373 1.00 93.50 99 ARG A O 1
ATOM 764 N N . ASN A 1 100 ? 12.019 -6.160 5.006 1.00 92.25 100 ASN A N 1
ATOM 765 C CA . ASN A 1 100 ? 11.803 -7.132 6.078 1.00 92.25 100 ASN A CA 1
ATOM 766 C C . ASN A 1 100 ? 10.313 -7.310 6.401 1.00 92.25 100 ASN A C 1
ATOM 768 O O . ASN A 1 100 ? 9.877 -8.435 6.626 1.00 92.25 100 ASN A O 1
ATOM 772 N N . LEU A 1 101 ? 9.537 -6.224 6.378 1.00 93.00 101 LEU A N 1
ATOM 773 C CA . LEU A 1 101 ? 8.088 -6.235 6.586 1.00 93.00 101 LEU A CA 1
ATOM 774 C C . LEU A 1 101 ? 7.364 -7.052 5.510 1.00 93.00 101 LEU A C 1
ATOM 776 O O . LEU A 1 101 ? 6.509 -7.868 5.843 1.00 93.00 101 LEU A O 1
ATOM 780 N N . VAL A 1 102 ? 7.720 -6.873 4.234 1.00 92.31 102 VAL A N 1
ATOM 781 C CA . VAL A 1 102 ? 7.144 -7.658 3.125 1.00 92.31 102 VAL A CA 1
ATOM 782 C C . VAL A 1 102 ? 7.689 -9.095 3.099 1.00 92.31 102 VAL A C 1
ATOM 784 O O . VAL A 1 102 ? 7.033 -10.000 2.586 1.00 92.31 102 VAL A O 1
ATOM 787 N N . GLY A 1 103 ? 8.870 -9.332 3.675 1.00 90.56 103 GLY A N 1
ATOM 788 C CA . GLY A 1 103 ? 9.474 -10.662 3.808 1.00 90.56 103 GLY A CA 1
ATOM 789 C C . GLY A 1 103 ? 10.198 -11.157 2.552 1.00 90.56 103 GLY A C 1
ATOM 790 O O . GLY A 1 103 ? 10.554 -12.331 2.460 1.00 90.56 103 GLY A O 1
ATOM 791 N N . GLY A 1 104 ? 10.434 -10.279 1.579 1.00 87.12 104 GLY A N 1
ATOM 792 C CA . GLY A 1 104 ? 11.123 -10.596 0.334 1.00 87.12 104 GLY A CA 1
ATOM 793 C C . GLY A 1 104 ? 11.436 -9.335 -0.459 1.00 87.12 104 GLY A C 1
ATOM 794 O O . GLY A 1 104 ? 10.869 -8.275 -0.208 1.00 87.12 104 GLY A O 1
ATOM 795 N N . HIS A 1 105 ? 12.356 -9.441 -1.415 1.00 87.69 105 HIS A N 1
ATOM 796 C CA . HIS A 1 105 ? 12.630 -8.347 -2.338 1.00 87.69 105 HIS A CA 1
ATOM 797 C C . HIS A 1 105 ? 12.912 -8.866 -3.739 1.00 87.69 105 HIS A C 1
ATOM 799 O O . HIS A 1 105 ? 13.447 -9.961 -3.937 1.00 87.69 105 HIS A O 1
ATOM 805 N N . PHE A 1 106 ? 12.570 -8.041 -4.716 1.00 89.81 106 PHE A N 1
ATOM 806 C CA . PHE A 1 106 ? 12.887 -8.299 -6.105 1.00 89.81 106 PHE A CA 1
ATOM 807 C C . PHE A 1 106 ? 14.412 -8.297 -6.331 1.00 89.81 106 PHE A C 1
ATOM 809 O O . PHE A 1 106 ? 15.145 -7.473 -5.776 1.00 89.81 106 PHE A O 1
ATOM 816 N N . ILE A 1 107 ? 14.894 -9.253 -7.130 1.00 89.56 107 ILE A N 1
ATOM 817 C CA . ILE A 1 107 ? 16.308 -9.366 -7.527 1.00 89.56 107 ILE A CA 1
ATOM 818 C C . ILE A 1 107 ? 16.448 -8.953 -8.988 1.00 89.56 107 ILE A C 1
ATOM 820 O O . ILE A 1 107 ? 17.193 -8.036 -9.324 1.00 89.56 107 ILE A O 1
ATOM 824 N N . THR A 1 108 ? 15.755 -9.666 -9.874 1.00 89.62 108 THR A N 1
ATOM 825 C CA . THR A 1 108 ? 15.805 -9.437 -11.313 1.00 89.62 108 THR A CA 1
ATOM 826 C C . THR A 1 108 ? 14.670 -10.178 -12.011 1.00 89.62 108 THR A C 1
ATOM 828 O O . THR A 1 108 ? 14.104 -11.129 -11.465 1.00 89.62 108 THR A O 1
ATOM 831 N N . HIS A 1 109 ? 14.365 -9.761 -13.237 1.00 87.62 109 HIS A N 1
ATOM 832 C CA . HIS A 1 109 ? 13.509 -10.527 -14.130 1.00 87.62 109 HIS A CA 1
ATOM 833 C C . HIS A 1 109 ? 14.316 -11.691 -14.724 1.00 87.62 109 HIS A C 1
ATOM 835 O O . HIS A 1 109 ? 15.529 -11.563 -14.925 1.00 87.62 109 HIS A O 1
ATOM 841 N N . PRO A 1 110 ? 13.676 -12.827 -15.057 1.00 87.44 110 PRO A N 1
ATOM 842 C CA . PRO A 1 110 ? 14.324 -13.811 -15.913 1.00 87.44 110 PRO A CA 1
ATOM 843 C C . PRO A 1 110 ? 14.774 -13.132 -17.210 1.00 87.44 110 PRO A C 1
ATOM 845 O O . PRO A 1 110 ? 14.177 -12.142 -17.643 1.00 87.44 110 PRO A O 1
ATOM 848 N N . ARG A 1 111 ? 15.823 -13.669 -17.849 1.00 87.38 111 ARG A N 1
ATOM 849 C CA . ARG A 1 111 ? 16.218 -13.186 -19.179 1.00 87.38 111 ARG A CA 1
ATOM 850 C C . ARG A 1 111 ? 14.988 -13.164 -20.077 1.00 87.38 111 ARG A C 1
ATOM 852 O O . ARG A 1 111 ? 14.238 -14.144 -20.093 1.00 87.38 111 ARG A O 1
ATOM 859 N N . HIS A 1 112 ? 14.824 -12.056 -20.796 1.00 80.38 112 HIS A N 1
ATOM 860 C CA . HIS A 1 112 ? 13.788 -11.912 -21.804 1.00 80.38 112 HIS A CA 1
ATOM 861 C C . HIS A 1 112 ? 13.790 -13.161 -22.688 1.00 80.38 112 HIS A C 1
ATOM 863 O O . HIS A 1 112 ? 14.831 -13.533 -23.237 1.00 80.38 112 HIS A O 1
ATOM 869 N N . ARG A 1 113 ? 12.650 -13.847 -22.744 1.00 66.81 113 ARG A N 1
ATOM 870 C CA . ARG A 1 113 ? 12.435 -14.929 -23.697 1.00 66.81 113 ARG A CA 1
ATOM 871 C C . ARG A 1 113 ? 11.740 -14.291 -24.885 1.00 66.81 113 ARG A C 1
ATOM 873 O O . ARG A 1 113 ? 10.643 -13.767 -24.717 1.00 66.81 113 ARG A O 1
ATOM 880 N N . GLU A 1 114 ? 12.449 -14.251 -26.006 1.00 57.28 114 GLU A N 1
ATOM 881 C CA . GLU A 1 114 ? 11.867 -13.924 -27.310 1.00 57.28 114 GLU A CA 1
ATOM 882 C C . GLU A 1 114 ? 10.837 -14.982 -27.722 1.00 57.28 114 GLU A C 1
ATOM 884 O O . GLU A 1 114 ? 11.059 -16.177 -27.402 1.00 57.28 114 GLU A O 1
#

Radius of gyration: 14.51 Å; Cα contacts (8 Å, |Δi|>4): 181; chains: 1; bounding box: 38×25×43 Å

pLDDT: mean 95.47, std 5.97, range [57.28, 98.88]

Secondary structure (DSSP, 8-state):
-PPEEEEEEE--SSS-HHHHHHHHHHHHHHTT-EEEEEEES-GGGGG--TT-SEEEEE--B----HHHHHHHHHHHHTT-EEEE-GGGGGB-TT-HHHHHHHT-----PPPP--

Mean predicted aligned error: 3.1 Å

Foldseek 3Di:
DDAFEEEEEAEEDDDPSVVVSVVVVVVSVVVVRHDYDYDYHDLCCLLDPPRGQEYEDHYAADADDPSSLVSNVVSVVVVGYYHYDDRSLRYHPVDVSSNVVVPHHDDDDDPDDD

Sequence (114 aa):
MAKVKTLVFGGGEIHDWAGIQPKLVETLTAADAFDLDTVQEDLDALKNLSAYDVLIFHYTVGEISNEQRDSLSKWLAGGKGFVGIHSAADSFRGDPDFRNLVGGHFITHPRHRE

Solvent-accessible surface area (backbone atoms only — not comparable to full-atom values): 6614 Å² total; per-residue (Å²): 130,86,57,47,32,29,40,41,38,26,28,55,86,81,58,72,28,80,76,43,49,62,56,50,51,52,55,44,53,74,64,72,50,52,42,78,47,79,48,67,73,54,67,69,57,38,52,65,56,86,86,44,48,32,40,37,37,30,35,27,46,70,83,72,52,70,63,29,49,53,35,45,52,54,48,43,75,70,75,42,45,79,43,71,41,88,47,30,48,43,32,25,78,90,39,67,66,60,37,60,72,70,69,47,67,73,87,76,78,77,79,86,78,130